Protein AF-A0A7J9PZ13-F1 (afdb_monomer)

Foldseek 3Di:
DPPDPPPPPVVVVVVVVVVVVVVVVVVVVVVLVVLLVVQLVQQVQQVHRSVVLSVCCNPVPCPSVVVCVVVPDDRPPCPPPDDVPDDPDDDDPPFDQDPPHRDGFDQDPVVRFTADPVVRDGD

Solvent-accessible surface area (backbone atoms only — not comparable to full-atom values): 7537 Å² total; per-residue (Å²): 146,84,88,79,89,80,67,64,72,63,57,54,52,52,52,51,51,51,50,52,50,52,51,50,52,52,51,51,50,52,52,51,53,49,50,34,55,48,47,21,56,52,29,47,66,40,81,40,68,15,68,61,54,20,52,46,23,68,76,56,44,67,58,46,49,53,51,47,69,73,70,55,68,71,70,64,83,78,72,66,87,57,57,95,89,54,72,79,77,73,77,78,81,88,69,60,65,32,94,88,77,60,46,78,28,47,72,43,79,93,74,74,42,58,34,22,78,86,78,72,41,65,126

Radius of gyration: 32.1 Å; Cα contacts (8 Å, |Δi|>4): 88; chains: 1; bounding box: 82×35×84 Å

Structure (mmCIF, N/CA/C/O backbone):
data_AF-A0A7J9PZ13-F1
#
_entry.id   AF-A0A7J9PZ13-F1
#
loop_
_atom_site.group_PDB
_atom_site.id
_atom_site.type_symbol
_atom_site.label_atom_id
_atom_site.label_alt_id
_atom_site.label_comp_id
_atom_site.label_asym_id
_atom_site.label_entity_id
_atom_site.label_seq_id
_atom_site.pdbx_PDB_ins_code
_atom_site.Cartn_x
_atom_site.Cartn_y
_atom_site.Cartn_z
_atom_site.occupancy
_atom_site.B_iso_or_equiv
_atom_site.auth_seq_id
_atom_site.auth_comp_id
_atom_site.auth_asym_id
_atom_site.auth_atom_id
_atom_site.pdbx_PDB_model_num
ATOM 1 N N . MET A 1 1 ? 46.197 -3.433 -48.956 1.00 51.06 1 MET A N 1
ATOM 2 C CA . MET A 1 1 ? 46.596 -3.441 -47.531 1.00 51.06 1 MET A CA 1
ATOM 3 C C . MET A 1 1 ? 46.439 -2.042 -46.901 1.00 51.06 1 MET A C 1
ATOM 5 O O . MET A 1 1 ? 47.351 -1.600 -46.227 1.00 51.06 1 MET A O 1
ATOM 9 N N . LEU A 1 2 ? 45.319 -1.322 -47.125 1.00 51.50 2 LEU A N 1
ATOM 10 C CA . LEU A 1 2 ? 45.156 0.082 -46.668 1.00 51.50 2 LEU A CA 1
ATOM 11 C C . LEU A 1 2 ? 43.684 0.566 -46.536 1.00 51.50 2 LEU A C 1
ATOM 13 O O . LEU A 1 2 ? 43.419 1.756 -46.634 1.00 51.50 2 LEU A O 1
ATOM 17 N N . THR A 1 3 ? 42.704 -0.318 -46.305 1.00 55.06 3 THR A N 1
ATOM 18 C CA . THR A 1 3 ? 41.268 0.064 -46.269 1.00 55.06 3 THR A CA 1
ATOM 19 C C . THR A 1 3 ? 40.561 -0.273 -44.951 1.00 55.06 3 THR A C 1
ATOM 21 O O . THR A 1 3 ? 39.387 -0.623 -44.963 1.00 55.06 3 THR A O 1
ATOM 24 N N . VAL A 1 4 ? 41.253 -0.198 -43.807 1.00 58.53 4 VAL A N 1
ATOM 25 C CA . VAL A 1 4 ? 40.650 -0.515 -42.486 1.00 58.53 4 VAL A CA 1
ATOM 26 C C . VAL A 1 4 ? 40.677 0.669 -41.504 1.00 58.53 4 VAL A C 1
ATOM 28 O O . VAL A 1 4 ? 40.188 0.557 -40.390 1.00 58.53 4 VAL A O 1
ATOM 31 N N . LEU A 1 5 ? 41.199 1.839 -41.892 1.00 57.25 5 LEU A N 1
ATOM 32 C CA . LEU A 1 5 ? 41.416 2.960 -40.959 1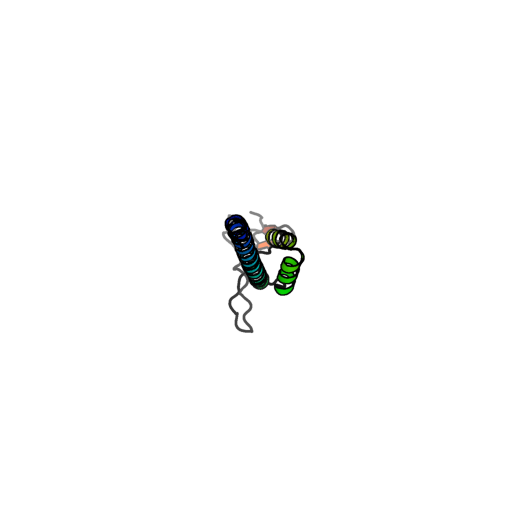.00 57.25 5 LEU A CA 1
ATOM 33 C C . LEU A 1 5 ? 40.384 4.102 -41.042 1.00 57.25 5 LEU A C 1
ATOM 35 O O . LEU A 1 5 ? 40.699 5.212 -40.626 1.00 57.25 5 LEU A O 1
ATOM 39 N N . GLN A 1 6 ? 39.165 3.871 -41.556 1.00 54.34 6 GLN A N 1
ATOM 40 C CA . GLN A 1 6 ? 38.147 4.942 -41.663 1.00 54.34 6 GLN A CA 1
ATOM 41 C C . GLN A 1 6 ? 36.742 4.623 -41.104 1.00 54.34 6 GLN A C 1
ATOM 43 O O . GLN A 1 6 ? 35.871 5.481 -41.186 1.00 54.34 6 GLN A O 1
ATOM 48 N N . VAL A 1 7 ? 36.494 3.454 -40.492 1.00 58.50 7 VAL A N 1
ATOM 49 C CA . VAL A 1 7 ? 35.154 3.115 -39.931 1.00 58.50 7 VAL A CA 1
ATOM 50 C C . VAL A 1 7 ? 34.983 3.560 -38.459 1.00 58.50 7 VAL A C 1
ATOM 52 O O . VAL A 1 7 ? 33.884 3.629 -37.928 1.00 58.50 7 VAL A O 1
ATOM 55 N N . THR A 1 8 ? 36.055 4.010 -37.805 1.00 57.78 8 THR A N 1
ATOM 56 C CA . THR A 1 8 ? 36.123 4.190 -36.346 1.00 57.78 8 THR A CA 1
ATOM 57 C C . THR A 1 8 ? 35.262 5.290 -35.684 1.00 57.78 8 THR A C 1
ATOM 59 O O . THR A 1 8 ? 34.968 5.119 -34.500 1.00 57.78 8 THR A O 1
ATOM 62 N N . PRO A 1 9 ? 34.824 6.414 -36.301 1.00 60.88 9 PRO A N 1
ATOM 63 C CA . PRO A 1 9 ? 34.117 7.448 -35.533 1.00 60.88 9 PRO A CA 1
ATOM 64 C C . PRO A 1 9 ? 32.639 7.116 -35.265 1.00 60.88 9 PRO A C 1
ATOM 66 O O . PRO A 1 9 ? 32.109 7.515 -34.228 1.00 60.88 9 PRO A O 1
ATOM 69 N N . LEU A 1 10 ? 31.974 6.374 -36.162 1.00 59.66 10 LEU A N 1
ATOM 70 C CA . LEU A 1 10 ? 30.550 6.037 -36.023 1.00 59.66 10 LEU A CA 1
ATOM 71 C C . LEU A 1 10 ? 30.329 4.860 -35.052 1.00 59.66 10 LEU A C 1
ATOM 73 O O . LEU A 1 10 ? 29.366 4.860 -34.283 1.00 59.66 10 LEU A O 1
ATOM 77 N N . ASP A 1 11 ? 31.268 3.913 -35.015 1.00 66.81 11 ASP A N 1
ATOM 78 C CA . ASP A 1 11 ? 31.229 2.730 -34.143 1.00 66.81 11 ASP A CA 1
ATOM 79 C C . ASP A 1 11 ? 31.363 3.106 -32.653 1.00 66.81 11 ASP A C 1
ATOM 81 O O . ASP A 1 11 ? 30.670 2.573 -31.780 1.00 66.81 11 ASP A O 1
ATOM 85 N N . ASN A 1 12 ? 32.213 4.094 -32.353 1.00 67.44 12 ASN A N 1
ATOM 86 C CA . ASN A 1 12 ? 32.393 4.631 -31.002 1.00 67.44 12 ASN A CA 1
ATOM 87 C C . ASN A 1 12 ? 31.161 5.416 -30.521 1.00 67.44 12 ASN A C 1
ATOM 89 O O . ASN A 1 12 ? 30.803 5.359 -29.347 1.00 67.44 12 ASN A O 1
ATOM 93 N N . LEU A 1 13 ? 30.465 6.115 -31.423 1.00 70.56 13 LEU A N 1
ATOM 94 C CA . LEU A 1 13 ? 29.216 6.803 -31.092 1.00 70.56 13 LEU A CA 1
ATOM 95 C C . LEU A 1 13 ? 28.095 5.799 -30.773 1.00 70.56 13 LEU A C 1
ATOM 97 O O . LEU A 1 13 ? 27.378 5.974 -29.791 1.00 70.56 13 LEU A O 1
ATOM 101 N N . SER A 1 14 ? 27.984 4.717 -31.550 1.00 78.25 14 SER A N 1
ATOM 102 C CA . SER A 1 14 ? 27.008 3.640 -31.322 1.00 78.25 14 SER A CA 1
ATOM 103 C C . SER A 1 14 ? 27.216 2.936 -29.972 1.00 78.25 14 SER A C 1
ATOM 105 O O . SER A 1 14 ? 26.272 2.759 -29.201 1.00 78.25 14 SER A O 1
ATOM 107 N N . THR A 1 15 ? 28.462 2.606 -29.623 1.00 82.12 15 THR A N 1
ATOM 108 C CA . THR A 1 15 ? 28.791 1.958 -28.339 1.00 82.12 15 THR A CA 1
ATOM 109 C C . THR A 1 15 ? 28.558 2.869 -27.128 1.00 82.12 15 THR A C 1
ATOM 111 O O . THR A 1 15 ? 28.041 2.402 -26.110 1.00 82.12 15 THR A O 1
ATOM 114 N N . LEU A 1 16 ? 28.849 4.171 -27.234 1.00 84.00 16 LEU A N 1
ATOM 115 C CA . LEU A 1 16 ? 28.518 5.157 -26.197 1.00 84.00 16 LEU A CA 1
ATOM 116 C C . LEU A 1 16 ? 27.003 5.292 -25.996 1.00 84.00 16 LEU A C 1
ATOM 118 O O . LEU A 1 16 ? 26.541 5.314 -24.855 1.00 84.00 16 LEU A O 1
ATOM 122 N N . VAL A 1 17 ? 26.222 5.325 -27.079 1.00 89.25 17 VAL A N 1
ATOM 123 C CA . VAL A 1 17 ? 24.752 5.390 -27.011 1.00 89.25 17 VAL A CA 1
ATOM 124 C C . VAL A 1 17 ? 24.181 4.147 -26.327 1.00 89.25 17 VAL A C 1
ATOM 126 O O . VAL A 1 17 ? 23.356 4.275 -25.423 1.00 89.25 17 VAL A O 1
ATOM 129 N N . ILE A 1 18 ? 24.657 2.954 -26.688 1.00 88.25 18 ILE A N 1
ATOM 130 C CA . ILE A 1 18 ? 24.231 1.697 -26.055 1.00 88.25 18 ILE A CA 1
ATOM 131 C C . ILE A 1 18 ? 24.578 1.700 -24.561 1.00 88.25 18 ILE A C 1
ATOM 133 O O . ILE A 1 18 ? 23.725 1.376 -23.740 1.00 88.25 18 ILE A O 1
ATOM 137 N N . SER A 1 19 ? 25.789 2.126 -24.194 1.00 89.44 19 SER A N 1
ATOM 138 C CA . SER A 1 19 ? 26.219 2.231 -22.794 1.00 89.44 19 SER A CA 1
ATOM 139 C C . SER A 1 19 ? 25.326 3.175 -21.980 1.00 89.44 19 SER A C 1
ATOM 141 O O . SER A 1 19 ? 24.844 2.805 -20.908 1.00 89.44 19 SER A O 1
ATOM 143 N N . VAL A 1 20 ? 25.017 4.363 -22.513 1.00 94.06 20 VAL A N 1
ATOM 144 C CA . VAL A 1 20 ? 24.118 5.330 -21.860 1.00 94.06 20 VAL A CA 1
ATOM 145 C C . VAL A 1 20 ? 22.712 4.754 -21.689 1.00 94.06 20 VAL A C 1
ATOM 147 O O . VAL A 1 20 ? 22.122 4.897 -20.618 1.00 94.06 20 VAL A O 1
ATOM 150 N N . ILE A 1 21 ? 22.184 4.059 -22.700 1.00 93.81 21 ILE A N 1
ATOM 151 C CA . ILE A 1 21 ? 20.872 3.402 -22.620 1.00 93.81 21 ILE A CA 1
ATOM 152 C C . ILE A 1 21 ? 20.883 2.286 -21.570 1.00 93.81 21 ILE A C 1
ATOM 154 O O . ILE A 1 21 ? 19.965 2.212 -20.754 1.00 93.81 21 ILE A O 1
ATOM 158 N N . CYS A 1 22 ? 21.925 1.453 -21.526 1.00 93.19 22 CYS A N 1
ATOM 159 C CA . CYS A 1 22 ? 22.070 0.413 -20.507 1.00 93.19 22 CYS A CA 1
ATOM 160 C C . CYS A 1 22 ? 22.092 1.007 -19.094 1.00 93.19 22 CYS A C 1
ATOM 162 O O . CYS A 1 22 ? 21.388 0.516 -18.213 1.00 93.19 22 CYS A O 1
ATOM 164 N N . ILE A 1 23 ? 22.843 2.091 -18.884 1.00 94.62 23 ILE A N 1
ATOM 165 C CA . ILE A 1 23 ? 22.884 2.802 -17.600 1.00 94.62 23 ILE A CA 1
ATOM 166 C C . ILE A 1 23 ? 21.502 3.368 -17.257 1.00 94.62 23 ILE A C 1
ATOM 168 O O . ILE A 1 23 ? 21.035 3.192 -16.134 1.00 94.62 23 ILE A O 1
ATOM 172 N N . ALA A 1 24 ? 20.813 3.994 -18.212 1.00 95.44 24 ALA A N 1
ATOM 173 C CA . ALA A 1 24 ? 19.479 4.548 -17.994 1.00 95.44 24 ALA A CA 1
ATOM 174 C C . ALA A 1 24 ? 18.454 3.469 -17.603 1.00 95.44 24 ALA A C 1
ATOM 176 O O . ALA A 1 24 ? 17.681 3.669 -16.666 1.00 95.44 24 ALA A O 1
ATOM 177 N N . VAL A 1 25 ? 18.479 2.304 -18.260 1.00 94.81 25 VAL A N 1
ATOM 178 C CA . VAL A 1 25 ? 17.610 1.161 -17.930 1.00 94.81 25 VAL A CA 1
ATOM 179 C C . VAL A 1 25 ? 17.932 0.599 -16.545 1.00 94.81 25 VAL A C 1
ATOM 181 O O . VAL A 1 25 ? 17.013 0.314 -15.778 1.00 94.81 25 VAL A O 1
ATOM 184 N N . LEU A 1 26 ? 19.213 0.487 -16.184 1.00 94.38 26 LEU A N 1
ATOM 185 C CA . LEU A 1 26 ? 19.625 0.053 -14.845 1.00 94.38 26 LEU A CA 1
ATOM 186 C C . LEU A 1 26 ? 19.156 1.032 -13.764 1.00 94.38 26 LEU A C 1
ATOM 188 O O . LEU A 1 26 ? 18.605 0.604 -12.752 1.00 94.38 26 LEU A O 1
ATOM 192 N N . LEU A 1 27 ? 19.317 2.340 -13.981 1.00 95.38 27 LEU A N 1
ATOM 193 C CA . LEU A 1 27 ? 18.835 3.366 -13.053 1.00 95.38 27 LEU A CA 1
ATOM 194 C C . LEU A 1 27 ? 17.311 3.327 -12.920 1.00 95.38 27 LEU A C 1
ATOM 196 O O . LEU A 1 27 ? 16.797 3.373 -11.803 1.00 95.38 27 LEU A O 1
ATOM 200 N N . PHE A 1 28 ? 16.590 3.181 -14.033 1.00 94.25 28 PHE A N 1
ATOM 201 C CA . PHE A 1 28 ? 15.138 3.026 -14.019 1.00 94.25 28 PHE A CA 1
ATOM 202 C C . PHE A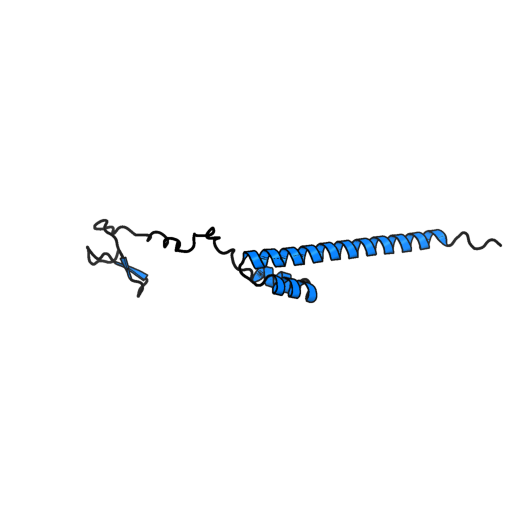 1 28 ? 14.715 1.788 -13.222 1.00 94.25 28 PHE A C 1
ATOM 204 O O . PHE A 1 28 ? 13.822 1.873 -12.382 1.00 94.25 28 PHE A O 1
ATOM 211 N N . PHE A 1 29 ? 15.396 0.658 -13.416 1.00 94.12 29 PHE A N 1
ATOM 212 C CA . PHE A 1 29 ? 15.132 -0.570 -12.673 1.00 94.12 29 PHE A CA 1
ATOM 213 C C . PHE A 1 29 ? 15.403 -0.409 -11.169 1.00 94.12 29 PHE A C 1
ATOM 215 O O . PHE A 1 29 ? 14.580 -0.818 -10.354 1.00 94.12 29 PHE A O 1
ATOM 222 N N . LEU A 1 30 ? 16.502 0.244 -10.780 1.00 95.94 30 LEU A N 1
ATOM 223 C CA . LEU A 1 30 ? 16.808 0.531 -9.373 1.00 95.94 30 LEU A CA 1
ATOM 224 C C . LEU A 1 30 ? 15.754 1.438 -8.729 1.00 95.94 30 LEU A C 1
ATOM 226 O O . LEU A 1 30 ? 15.307 1.164 -7.614 1.00 95.94 30 LEU A O 1
ATOM 230 N N . VAL A 1 31 ? 15.322 2.484 -9.438 1.00 95.00 31 VAL A N 1
ATOM 231 C CA . VAL A 1 31 ? 14.222 3.353 -8.995 1.00 95.00 31 VAL A CA 1
ATOM 232 C C . VAL A 1 31 ? 12.933 2.544 -8.858 1.00 95.00 31 VAL A C 1
ATOM 234 O O . VAL A 1 31 ? 12.234 2.684 -7.857 1.00 95.00 31 VAL A O 1
ATOM 237 N N . TRP A 1 32 ? 12.639 1.649 -9.801 1.00 94.75 32 TRP A N 1
ATOM 238 C CA . TRP A 1 32 ? 11.448 0.804 -9.757 1.00 94.75 32 TRP A CA 1
ATOM 239 C C . TRP A 1 32 ? 11.442 -0.144 -8.552 1.00 94.75 32 TRP A C 1
ATOM 241 O O . TRP A 1 32 ? 10.445 -0.248 -7.832 1.00 94.75 32 TRP A O 1
ATOM 251 N N . VAL A 1 33 ? 12.580 -0.780 -8.268 1.00 94.56 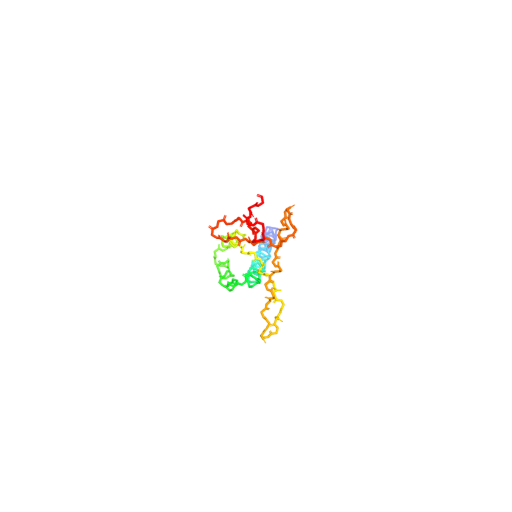33 VAL A N 1
ATOM 252 C CA . VAL A 1 33 ? 12.764 -1.626 -7.080 1.00 94.56 33 VAL A CA 1
ATOM 253 C C . VAL A 1 33 ? 12.622 -0.802 -5.800 1.00 94.56 33 VAL A C 1
ATOM 255 O O . VAL A 1 33 ? 11.928 -1.224 -4.873 1.00 94.56 33 VAL A O 1
ATOM 258 N N . TYR A 1 34 ? 13.213 0.394 -5.750 1.00 96.19 34 TYR A N 1
ATOM 259 C CA . TYR A 1 34 ? 13.058 1.307 -4.617 1.00 96.19 34 TYR A CA 1
ATOM 260 C C . TYR A 1 34 ? 11.587 1.675 -4.378 1.00 96.19 34 TYR A C 1
ATOM 262 O O . TYR A 1 34 ? 11.120 1.624 -3.239 1.00 96.19 34 TYR A O 1
ATOM 270 N N . VAL A 1 35 ? 10.834 1.977 -5.441 1.00 95.75 35 VAL A N 1
ATOM 271 C CA . VAL A 1 35 ? 9.392 2.252 -5.365 1.00 95.75 35 VAL A CA 1
ATOM 272 C C . VAL A 1 35 ? 8.631 1.040 -4.828 1.00 95.75 35 VAL A C 1
ATOM 274 O O . VAL A 1 35 ? 7.795 1.208 -3.943 1.00 95.75 35 VAL A O 1
ATOM 277 N N . CYS A 1 36 ? 8.944 -0.180 -5.273 1.00 95.38 36 CYS A N 1
ATOM 278 C CA . CYS A 1 36 ? 8.312 -1.398 -4.752 1.00 95.38 36 CYS A CA 1
ATOM 279 C C . CYS A 1 36 ? 8.557 -1.572 -3.242 1.00 95.38 36 CYS A C 1
ATOM 281 O O . CYS A 1 36 ? 7.617 -1.826 -2.485 1.00 95.38 36 CYS A O 1
ATOM 283 N N . ILE A 1 37 ? 9.799 -1.371 -2.783 1.00 96.06 37 ILE A N 1
ATOM 284 C CA . ILE A 1 37 ? 10.156 -1.416 -1.353 1.00 96.06 37 ILE A CA 1
ATOM 285 C C . ILE A 1 37 ? 9.423 -0.312 -0.579 1.00 96.06 37 ILE A C 1
ATOM 287 O O . ILE A 1 37 ? 8.943 -0.536 0.535 1.00 96.06 37 ILE A O 1
ATOM 291 N N . TRP A 1 38 ? 9.315 0.884 -1.154 1.00 96.62 38 TRP A N 1
ATOM 292 C CA . TRP A 1 38 ? 8.597 1.995 -0.541 1.00 96.62 38 TRP A CA 1
ATOM 293 C C . TRP A 1 38 ? 7.100 1.701 -0.396 1.00 96.62 38 TRP A C 1
ATOM 295 O O . TRP A 1 38 ? 6.567 1.879 0.700 1.00 96.62 38 TRP A O 1
ATOM 305 N N . VAL A 1 39 ? 6.439 1.196 -1.445 1.00 96.44 39 VAL A N 1
ATOM 306 C CA . VAL A 1 39 ? 5.017 0.810 -1.409 1.00 96.44 39 VAL A CA 1
ATOM 307 C C . VAL A 1 39 ? 4.782 -0.274 -0.366 1.00 96.44 39 VAL A C 1
ATOM 309 O O . 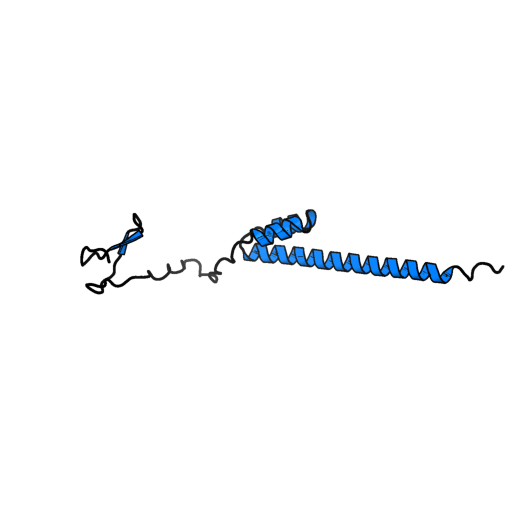VAL A 1 39 ? 3.865 -0.138 0.440 1.00 96.44 39 VAL A O 1
ATOM 312 N N . TYR A 1 40 ? 5.640 -1.298 -0.322 1.00 95.81 40 TYR A N 1
ATOM 313 C CA . TYR A 1 40 ? 5.576 -2.347 0.696 1.00 95.81 40 TYR A CA 1
ATOM 314 C C . TYR A 1 40 ? 5.561 -1.749 2.109 1.00 95.81 40 TYR A C 1
ATOM 316 O O . TYR A 1 40 ? 4.640 -1.989 2.893 1.00 95.81 40 TYR A O 1
ATOM 324 N N . ARG A 1 41 ? 6.563 -0.916 2.422 1.00 93.50 41 ARG A N 1
ATOM 325 C CA . ARG A 1 41 ? 6.709 -0.320 3.757 1.00 93.50 41 ARG A CA 1
ATOM 326 C C . ARG A 1 41 ? 5.587 0.657 4.082 1.00 93.50 41 ARG A C 1
ATOM 328 O O . ARG A 1 41 ? 5.222 0.786 5.246 1.00 93.50 41 ARG A O 1
ATOM 335 N N . ASP A 1 42 ? 5.084 1.390 3.098 1.00 94.50 42 ASP A N 1
ATOM 336 C CA . ASP A 1 42 ? 3.983 2.330 3.296 1.00 94.50 42 ASP A CA 1
ATOM 337 C C . ASP A 1 42 ? 2.650 1.611 3.543 1.00 94.50 42 ASP A C 1
ATOM 339 O O . ASP A 1 42 ? 1.896 2.030 4.419 1.00 94.50 42 ASP A O 1
ATOM 343 N N . ALA A 1 43 ? 2.382 0.512 2.841 1.00 93.94 43 ALA A N 1
ATOM 344 C CA . ALA A 1 43 ? 1.186 -0.298 3.046 1.00 93.94 43 ALA A CA 1
ATOM 345 C C . ALA A 1 43 ? 1.179 -1.000 4.408 1.00 93.94 43 ALA A C 1
ATOM 347 O O . ALA A 1 43 ? 0.172 -0.933 5.117 1.00 93.94 43 ALA A O 1
ATOM 348 N N . GLU A 1 44 ? 2.314 -1.565 4.828 1.00 92.19 44 GLU A N 1
ATOM 349 C CA . GLU A 1 44 ? 2.462 -2.170 6.160 1.00 92.19 44 GLU A CA 1
ATOM 350 C C . GLU A 1 44 ? 2.204 -1.159 7.285 1.00 92.19 44 GLU A C 1
ATOM 352 O O . GLU A 1 44 ? 1.467 -1.443 8.227 1.00 92.19 44 GLU A O 1
ATOM 357 N N . LYS A 1 45 ? 2.718 0.074 7.158 1.00 87.44 45 LYS A N 1
ATOM 358 C CA . LYS A 1 45 ? 2.461 1.154 8.134 1.00 87.44 45 LYS A CA 1
ATOM 359 C C . LYS A 1 45 ? 0.979 1.501 8.280 1.00 87.44 45 LYS A C 1
ATOM 361 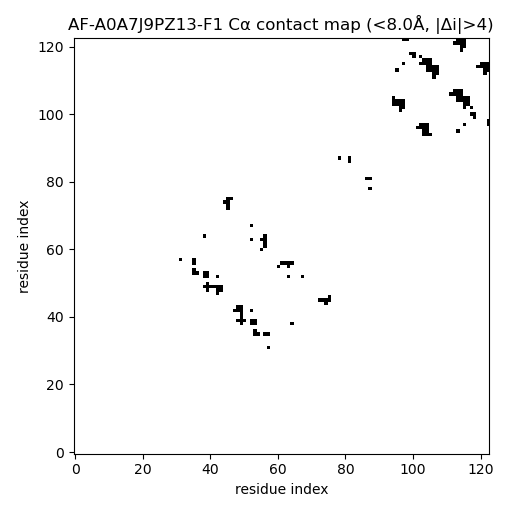O O . LYS A 1 45 ? 0.593 2.103 9.279 1.00 87.44 45 LYS A O 1
ATOM 366 N N . ARG A 1 46 ? 0.164 1.174 7.280 1.00 89.25 46 ARG A N 1
ATOM 367 C CA . ARG A 1 46 ? -1.269 1.476 7.225 1.00 89.25 46 ARG A CA 1
ATOM 368 C C . ARG A 1 46 ? -2.134 0.241 7.490 1.00 89.25 46 ARG A C 1
ATOM 370 O O . ARG A 1 46 ? -3.318 0.267 7.169 1.00 89.25 46 ARG A O 1
ATOM 377 N N . ASN A 1 47 ? -1.563 -0.831 8.053 1.00 86.19 47 ASN A N 1
ATOM 378 C CA . ASN A 1 47 ? -2.240 -2.115 8.290 1.00 86.19 47 ASN A CA 1
ATOM 379 C C . ASN A 1 47 ? -2.873 -2.727 7.019 1.00 86.19 47 ASN A C 1
ATOM 381 O O . ASN A 1 47 ? -3.875 -3.433 7.094 1.00 86.19 47 ASN A O 1
ATOM 385 N N . SER A 1 48 ? -2.304 -2.452 5.841 1.00 87.00 48 SER A N 1
ATOM 386 C CA . SER A 1 48 ? -2.677 -3.083 4.567 1.00 87.00 48 SER A CA 1
ATOM 387 C C . SER A 1 48 ? -1.611 -4.101 4.145 1.00 87.00 48 SER A C 1
ATOM 389 O O . SER A 1 48 ? -0.455 -3.997 4.553 1.00 87.00 48 SER A O 1
ATOM 391 N N . SER A 1 49 ? -1.966 -5.085 3.312 1.00 91.44 49 SER A N 1
ATOM 392 C CA . SER A 1 49 ? -1.040 -6.137 2.863 1.00 91.44 49 SER A CA 1
ATOM 393 C C . SER A 1 49 ? 0.057 -5.587 1.939 1.00 91.44 49 SER A C 1
ATOM 395 O O . SER A 1 49 ? -0.111 -5.489 0.722 1.00 91.44 49 SER A O 1
ATOM 397 N N . GLY A 1 50 ? 1.216 -5.244 2.508 1.00 91.81 50 GLY A N 1
ATOM 398 C CA . GLY A 1 50 ? 2.305 -4.605 1.763 1.00 91.81 50 GLY A CA 1
ATOM 399 C C . GLY A 1 50 ? 2.889 -5.460 0.646 1.00 91.81 50 GLY A C 1
ATOM 400 O O . GLY A 1 50 ? 3.177 -4.940 -0.431 1.00 91.81 50 GLY A O 1
ATOM 401 N N . ALA A 1 51 ? 2.996 -6.776 0.852 1.00 93.12 51 ALA A N 1
ATOM 402 C CA . ALA A 1 51 ? 3.469 -7.699 -0.181 1.00 93.12 51 ALA A CA 1
ATOM 403 C C . ALA A 1 51 ? 2.546 -7.716 -1.408 1.00 93.12 51 ALA A C 1
ATOM 405 O O . ALA A 1 51 ? 3.023 -7.682 -2.537 1.00 93.12 51 ALA A O 1
ATOM 406 N N . LEU A 1 52 ? 1.227 -7.706 -1.192 1.00 94.06 52 LEU A N 1
ATOM 407 C CA . L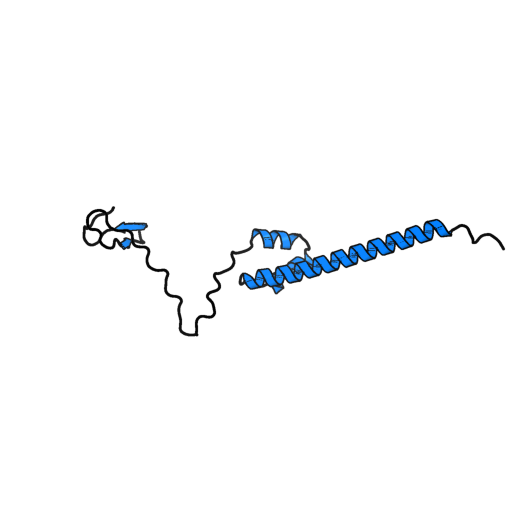EU A 1 52 ? 0.243 -7.716 -2.274 1.00 94.06 52 LEU A CA 1
ATOM 408 C C . LEU A 1 52 ? 0.364 -6.440 -3.114 1.00 94.06 52 LEU A C 1
ATOM 410 O O . LEU A 1 52 ? 0.488 -6.521 -4.335 1.00 94.06 52 LEU A O 1
ATOM 414 N N . TRP A 1 53 ? 0.400 -5.272 -2.468 1.00 95.25 53 TRP A N 1
ATOM 415 C CA . TRP A 1 53 ? 0.549 -3.994 -3.168 1.00 95.25 53 TRP A CA 1
ATOM 416 C C . TRP A 1 53 ? 1.884 -3.875 -3.907 1.00 95.25 53 TRP A C 1
ATOM 418 O O . TRP A 1 53 ? 1.903 -3.418 -5.047 1.00 95.25 53 TRP A O 1
ATOM 428 N N . ALA A 1 54 ? 2.987 -4.336 -3.313 1.00 94.00 54 ALA A N 1
ATOM 429 C CA . ALA A 1 54 ? 4.288 -4.349 -3.976 1.00 94.00 54 ALA A CA 1
ATOM 430 C C . ALA A 1 54 ? 4.306 -5.270 -5.208 1.00 94.00 54 ALA A C 1
ATOM 432 O O . ALA A 1 54 ? 4.831 -4.879 -6.248 1.00 94.00 54 ALA A O 1
ATOM 433 N N . ILE A 1 55 ? 3.687 -6.455 -5.120 1.00 95.00 55 ILE A N 1
ATOM 434 C CA . ILE A 1 55 ? 3.554 -7.388 -6.248 1.00 95.00 55 ILE A CA 1
ATOM 435 C C . ILE A 1 55 ? 2.711 -6.763 -7.365 1.00 95.00 55 ILE A C 1
ATOM 437 O O . ILE A 1 55 ? 3.122 -6.789 -8.524 1.00 95.00 55 ILE A O 1
ATOM 441 N N . LEU A 1 56 ? 1.566 -6.155 -7.040 1.00 94.50 56 LEU A N 1
ATOM 442 C CA . LEU A 1 56 ? 0.736 -5.481 -8.040 1.00 94.50 56 LEU A CA 1
ATOM 443 C C . LEU A 1 56 ? 1.518 -4.378 -8.755 1.00 94.50 56 LEU A C 1
ATOM 445 O O . LEU A 1 56 ? 1.552 -4.366 -9.984 1.00 94.50 56 LEU A O 1
ATOM 449 N N . VAL A 1 57 ? 2.176 -3.489 -8.004 1.00 94.94 57 VAL A N 1
ATOM 450 C CA . VAL A 1 57 ? 3.007 -2.415 -8.570 1.00 94.94 57 VAL A CA 1
ATOM 451 C C . VAL A 1 57 ? 4.095 -3.001 -9.464 1.00 94.94 57 VAL A C 1
ATOM 453 O O . VAL A 1 57 ? 4.233 -2.564 -10.599 1.00 94.94 57 VAL A O 1
ATOM 456 N N . PHE A 1 58 ? 4.796 -4.049 -9.032 1.00 93.44 58 PHE A N 1
ATOM 457 C CA . PHE A 1 58 ? 5.837 -4.682 -9.840 1.00 93.44 58 PHE A CA 1
ATOM 458 C C . PHE A 1 58 ? 5.339 -5.142 -11.226 1.00 93.44 58 PHE A C 1
ATOM 460 O O . PHE A 1 58 ? 5.994 -4.843 -12.224 1.00 93.44 58 PHE A O 1
ATOM 467 N N . PHE A 1 59 ? 4.177 -5.804 -11.309 1.00 93.56 59 PHE A N 1
ATOM 468 C CA . PHE A 1 59 ? 3.652 -6.351 -12.572 1.00 93.56 59 PHE A CA 1
ATOM 469 C C . PHE A 1 59 ? 2.904 -5.335 -13.443 1.00 93.56 59 PHE A C 1
ATOM 471 O O . PHE A 1 59 ? 3.080 -5.312 -14.659 1.00 93.56 59 PHE A O 1
ATOM 478 N N . PHE A 1 60 ? 2.072 -4.486 -12.844 1.00 93.56 60 PHE A N 1
ATOM 479 C CA . PHE A 1 60 ? 1.206 -3.548 -13.573 1.00 93.56 60 PHE A CA 1
ATOM 480 C C . PHE A 1 60 ? 1.783 -2.124 -13.622 1.00 93.56 60 PHE A C 1
ATOM 482 O O . PHE A 1 60 ? 1.125 -1.178 -14.068 1.00 93.56 60 PHE A O 1
ATOM 489 N N . ASN A 1 61 ? 3.041 -1.980 -13.203 1.00 91.75 61 ASN A N 1
ATOM 490 C CA . ASN A 1 61 ? 3.832 -0.769 -13.311 1.00 91.75 61 ASN A CA 1
ATOM 491 C C . ASN A 1 61 ? 3.200 0.409 -12.535 1.00 91.75 61 ASN A C 1
ATOM 493 O O . ASN A 1 61 ? 2.917 0.320 -11.339 1.00 91.75 61 ASN A O 1
ATOM 497 N N . ILE A 1 62 ? 2.976 1.537 -13.200 1.00 93.00 62 ILE A N 1
ATOM 498 C CA . ILE A 1 62 ? 2.467 2.773 -12.605 1.00 93.00 62 ILE A CA 1
ATOM 499 C C . ILE A 1 62 ? 0.977 2.718 -12.234 1.00 93.00 62 ILE A C 1
ATOM 501 O O . ILE A 1 62 ? 0.547 3.494 -11.383 1.00 93.00 62 ILE A O 1
ATOM 505 N N . ILE A 1 63 ? 0.178 1.816 -12.820 1.00 94.69 63 ILE A N 1
ATOM 506 C CA . ILE A 1 63 ? -1.285 1.806 -12.623 1.00 94.69 63 ILE A CA 1
ATOM 507 C C . ILE A 1 63 ? -1.659 1.533 -11.152 1.00 94.69 63 ILE A C 1
ATOM 509 O O . ILE A 1 63 ? -2.363 2.353 -10.558 1.00 94.69 63 ILE A O 1
ATOM 513 N N . PRO A 1 64 ? -1.168 0.465 -10.494 1.00 93.69 64 PRO A N 1
ATOM 514 C CA . PRO A 1 64 ? -1.475 0.211 -9.087 1.00 93.69 64 PRO A CA 1
ATOM 515 C C . PRO A 1 64 ? -0.801 1.201 -8.149 1.00 93.69 64 PRO A C 1
ATOM 517 O O . PRO A 1 64 ? -1.314 1.419 -7.059 1.00 93.69 64 PRO A O 1
ATOM 520 N N . LEU A 1 65 ? 0.318 1.815 -8.553 1.00 94.12 65 LEU A N 1
ATOM 521 C CA . LEU A 1 65 ? 0.968 2.863 -7.766 1.00 94.12 65 LEU A CA 1
ATOM 522 C C . LEU A 1 65 ? 0.042 4.076 -7.628 1.00 94.12 65 LEU A C 1
ATOM 524 O O . LEU A 1 65 ? -0.110 4.620 -6.535 1.00 94.12 65 LEU A O 1
ATOM 528 N N . ILE A 1 66 ? -0.619 4.461 -8.722 1.00 95.44 66 ILE A N 1
ATOM 529 C CA . ILE A 1 66 ? -1.614 5.537 -8.718 1.00 95.44 66 ILE A CA 1
ATOM 530 C C . ILE A 1 66 ? -2.822 5.135 -7.866 1.00 95.44 66 ILE A C 1
ATOM 532 O O . ILE A 1 66 ? -3.234 5.904 -7.001 1.00 95.44 66 ILE A O 1
ATOM 536 N N . ILE A 1 67 ? -3.356 3.921 -8.051 1.00 95.12 67 ILE A N 1
ATOM 537 C CA . ILE A 1 67 ? -4.496 3.423 -7.259 1.00 95.12 67 ILE A CA 1
ATOM 538 C C . ILE A 1 67 ? -4.157 3.421 -5.765 1.00 95.12 67 ILE A C 1
ATOM 540 O O . ILE A 1 67 ? -4.950 3.899 -4.954 1.00 95.12 67 ILE A O 1
ATOM 544 N N . TRP A 1 68 ? -2.969 2.933 -5.403 1.00 93.88 68 TRP A N 1
ATOM 545 C CA . TRP A 1 68 ? -2.485 2.926 -4.028 1.00 93.88 68 TRP A CA 1
ATOM 546 C C . TRP A 1 68 ? -2.451 4.334 -3.449 1.00 93.88 68 TRP A C 1
ATOM 548 O O . TRP A 1 68 ? -2.958 4.546 -2.354 1.00 93.88 68 TRP A O 1
ATOM 558 N N . LEU A 1 69 ? -1.907 5.306 -4.188 1.00 93.19 69 LEU A N 1
ATOM 559 C CA . LEU A 1 69 ? -1.840 6.700 -3.748 1.00 93.19 69 LEU A CA 1
ATOM 560 C C . LEU A 1 69 ? -3.222 7.333 -3.535 1.00 93.19 69 LEU A C 1
ATOM 562 O O . LEU A 1 69 ? -3.363 8.137 -2.616 1.00 93.19 69 LEU A O 1
ATOM 566 N N . VAL A 1 70 ? -4.224 6.969 -4.341 1.00 95.06 70 VAL A N 1
ATOM 567 C CA . VAL A 1 70 ? -5.598 7.497 -4.237 1.00 95.06 70 VAL A CA 1
ATOM 568 C C . VAL A 1 70 ? -6.379 6.850 -3.091 1.00 95.06 70 VAL A C 1
ATOM 570 O O . VAL A 1 70 ? -7.041 7.547 -2.329 1.00 95.06 70 VAL A O 1
ATOM 573 N N . VAL A 1 71 ? -6.309 5.523 -2.955 1.00 94.81 71 VAL A N 1
ATOM 574 C CA . VAL A 1 71 ? -7.107 4.740 -1.983 1.00 94.81 71 VAL A CA 1
ATOM 575 C C . VAL A 1 71 ? -6.416 4.630 -0.616 1.00 94.81 71 VAL A C 1
ATOM 577 O O . VAL A 1 71 ? -6.965 4.074 0.332 1.00 94.81 71 VAL A O 1
ATOM 580 N N . ARG A 1 72 ? -5.209 5.184 -0.494 1.00 92.81 72 ARG A N 1
ATOM 581 C CA . ARG A 1 72 ? -4.355 5.137 0.690 1.00 92.81 72 ARG A CA 1
ATOM 582 C C . ARG A 1 72 ? -5.116 5.471 1.991 1.00 92.81 72 ARG A C 1
ATOM 584 O O . ARG A 1 72 ? -5.434 6.641 2.220 1.00 92.81 72 ARG A O 1
ATOM 591 N N . PRO A 1 73 ? -5.324 4.502 2.902 1.00 88.38 73 PRO A N 1
ATOM 592 C CA . PRO A 1 73 ? -5.957 4.781 4.187 1.00 88.38 73 PRO A CA 1
ATOM 593 C C . PRO A 1 73 ? -5.047 5.643 5.081 1.00 88.38 73 PRO A C 1
ATOM 595 O O . PRO A 1 73 ? -3.816 5.594 4.941 1.00 88.38 73 PRO A O 1
ATOM 598 N N . PRO A 1 74 ? -5.606 6.449 6.006 1.00 86.50 74 PRO A N 1
ATOM 599 C CA . PRO A 1 74 ? -4.809 7.213 6.961 1.00 86.50 74 PRO A CA 1
ATOM 600 C C . PRO A 1 74 ? -3.984 6.274 7.848 1.00 86.50 74 PRO A C 1
ATOM 602 O O . PRO A 1 74 ? -4.356 5.125 8.078 1.00 86.50 74 PRO A O 1
ATOM 605 N N . ILE A 1 75 ? -2.846 6.765 8.341 1.00 83.25 75 ILE A N 1
ATOM 606 C CA . ILE A 1 75 ? -2.011 5.993 9.267 1.00 83.25 75 ILE A CA 1
ATOM 607 C C . ILE A 1 75 ? -2.824 5.817 10.558 1.00 83.25 75 ILE A C 1
ATOM 609 O O . ILE A 1 75 ? -3.222 6.831 11.141 1.00 83.25 75 ILE A O 1
ATOM 613 N N . PRO A 1 76 ? -3.110 4.578 10.997 1.00 77.06 76 PRO A N 1
ATOM 614 C CA . PRO A 1 76 ? -3.820 4.365 12.247 1.00 77.06 76 PRO A CA 1
ATOM 615 C C . PRO A 1 76 ? -2.993 4.967 13.390 1.00 77.06 76 PRO A C 1
ATOM 617 O O . PRO A 1 76 ? -1.760 4.875 13.348 1.00 77.06 76 PRO A O 1
ATOM 620 N N . PRO A 1 77 ? -3.628 5.590 14.402 1.00 72.44 77 PRO A N 1
ATOM 621 C CA . PRO A 1 77 ? -2.904 6.045 15.576 1.00 72.44 77 PRO A CA 1
ATOM 622 C C . PRO A 1 77 ? -2.135 4.850 16.132 1.00 72.44 77 PRO A C 1
ATOM 624 O O . PRO A 1 77 ? -2.720 3.826 16.489 1.00 72.44 77 PRO A O 1
ATOM 627 N N . GLN A 1 78 ? -0.807 4.963 16.132 1.00 63.72 78 GLN A N 1
ATOM 628 C CA . GLN A 1 78 ? 0.054 3.991 16.777 1.00 63.72 78 GLN A CA 1
ATOM 629 C C . GLN A 1 78 ? -0.201 4.139 18.274 1.00 63.72 78 GLN A C 1
ATOM 631 O O . GLN A 1 78 ? 0.452 4.932 18.950 1.00 63.72 78 GLN A O 1
ATOM 636 N N . TYR A 1 79 ? -1.198 3.417 18.788 1.00 55.72 79 TYR A N 1
ATOM 637 C CA . TYR A 1 79 ? -1.268 3.114 20.205 1.00 55.72 79 TYR A CA 1
ATOM 638 C C . TYR A 1 79 ? 0.030 2.368 20.490 1.00 55.72 79 TYR A C 1
ATOM 640 O O . TYR A 1 79 ? 0.179 1.203 20.116 1.00 55.72 79 TYR A O 1
ATOM 648 N N . GLY A 1 80 ? 1.019 3.094 21.026 1.00 57.97 80 GLY A N 1
ATOM 649 C CA . GLY A 1 80 ? 2.268 2.501 21.484 1.00 57.97 80 GLY A CA 1
ATOM 650 C C . GLY A 1 80 ? 1.908 1.287 22.317 1.00 57.97 80 GLY A C 1
ATOM 651 O O . GLY A 1 80 ? 0.909 1.348 23.024 1.00 57.97 80 GLY A O 1
ATOM 652 N N . HIS A 1 81 ? 2.645 0.194 22.138 1.00 59.41 81 HIS A N 1
ATOM 653 C CA . HIS A 1 81 ? 2.362 -1.134 22.685 1.00 59.41 81 HIS A CA 1
ATOM 654 C C . HIS A 1 81 ? 1.808 -1.010 24.104 1.00 59.41 81 HIS A C 1
ATOM 656 O O . HIS A 1 81 ? 2.543 -0.838 25.076 1.00 59.41 81 HIS A O 1
ATOM 662 N N . VAL A 1 82 ? 0.483 -1.002 24.200 1.00 57.56 82 VAL A N 1
ATOM 663 C CA . VAL A 1 82 ? -0.197 -0.931 25.474 1.00 57.56 82 VAL A CA 1
ATOM 664 C C . VAL A 1 82 ? 0.011 -2.307 26.073 1.00 57.56 82 VAL A C 1
ATOM 666 O O . VAL A 1 82 ? -0.219 -3.315 25.401 1.00 57.56 82 VAL A O 1
ATOM 669 N N . ALA A 1 83 ? 0.571 -2.350 27.282 1.00 68.56 83 ALA A N 1
ATOM 670 C CA . ALA A 1 83 ? 0.849 -3.607 27.961 1.00 68.56 83 ALA A CA 1
ATOM 671 C C . ALA A 1 83 ? -0.388 -4.522 27.862 1.00 68.56 83 ALA A C 1
ATOM 673 O O . ALA A 1 83 ? -1.507 -4.015 27.994 1.00 68.56 83 ALA A O 1
ATOM 674 N N . PRO A 1 84 ? -0.233 -5.831 27.592 1.00 59.66 84 PRO A N 1
ATOM 675 C CA . PRO A 1 84 ? -1.372 -6.736 27.475 1.00 59.66 84 PRO A CA 1
ATOM 676 C C . PRO A 1 84 ? -2.253 -6.617 28.728 1.00 59.66 84 PRO A C 1
ATOM 678 O O . PRO A 1 84 ? -1.800 -6.882 29.838 1.00 59.66 84 PRO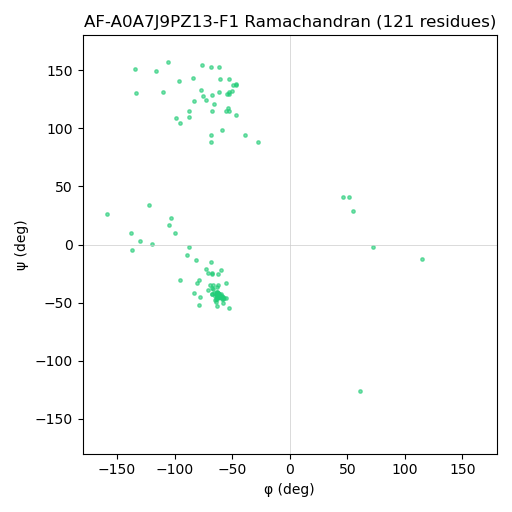 A O 1
ATOM 681 N N . GLY A 1 85 ? -3.488 -6.136 28.545 1.00 67.00 85 GLY A N 1
ATOM 682 C CA . GLY A 1 85 ? -4.416 -5.775 29.628 1.00 67.00 85 GLY A CA 1
ATOM 683 C C . GLY A 1 85 ? -4.774 -4.284 29.718 1.00 67.00 85 GLY A C 1
ATOM 684 O O . GLY A 1 85 ? -5.738 -3.937 30.396 1.00 67.00 85 GLY A O 1
ATOM 685 N N . TYR A 1 86 ? -4.069 -3.397 29.013 1.00 58.66 86 TYR A N 1
ATOM 686 C CA . TYR A 1 86 ? -4.408 -1.976 28.936 1.00 58.66 86 TYR A CA 1
ATOM 687 C C . TYR A 1 86 ? -5.252 -1.703 27.687 1.00 58.66 86 TYR A C 1
ATOM 689 O O . TYR A 1 86 ? -4.756 -1.665 26.561 1.00 58.66 86 TYR A O 1
ATOM 697 N N . MET A 1 87 ? -6.554 -1.508 27.889 1.00 60.62 87 MET A N 1
ATOM 698 C CA . MET A 1 87 ? -7.403 -0.859 26.894 1.00 60.62 87 MET A CA 1
ATOM 699 C C . MET A 1 87 ? -7.094 0.642 26.949 1.00 60.62 87 MET A C 1
ATOM 701 O O . MET A 1 87 ? -7.125 1.200 28.050 1.00 60.62 87 MET A O 1
ATOM 705 N N . PRO A 1 88 ? -6.779 1.312 25.824 1.00 69.75 88 PRO A N 1
ATOM 706 C CA . PRO A 1 88 ? -6.628 2.759 25.833 1.00 69.75 88 PRO A CA 1
ATOM 707 C C . PRO A 1 88 ? -7.899 3.368 26.416 1.00 69.75 88 PRO A C 1
ATOM 709 O O . PRO A 1 88 ? -9.006 2.988 26.025 1.00 69.75 88 PRO A O 1
ATOM 712 N N . ALA A 1 89 ? -7.733 4.261 27.396 1.00 74.56 89 ALA A N 1
ATOM 713 C CA . ALA A 1 89 ? -8.867 4.923 28.015 1.00 74.56 89 ALA A CA 1
ATOM 714 C C . ALA A 1 89 ? -9.723 5.548 26.900 1.00 74.56 89 ALA A C 1
ATOM 716 O O . ALA A 1 89 ? -9.162 6.196 26.006 1.00 74.56 89 ALA A O 1
ATOM 717 N N . PRO A 1 90 ? -11.052 5.333 26.902 1.00 74.62 90 PRO A N 1
ATOM 718 C CA . PRO A 1 90 ? -11.917 6.016 25.958 1.00 74.62 90 PRO A CA 1
ATOM 719 C C . PRO A 1 90 ? -11.638 7.523 26.057 1.00 74.62 90 PRO A C 1
ATOM 721 O O . PRO A 1 90 ? -11.361 8.012 27.160 1.00 74.62 90 PRO A O 1
ATOM 724 N N . PRO A 1 91 ? -11.651 8.256 24.928 1.00 77.50 91 PRO A N 1
ATOM 725 C CA . PRO A 1 91 ? -11.426 9.695 24.948 1.00 77.50 91 PRO A CA 1
ATOM 726 C C . PRO A 1 91 ? -12.323 10.333 26.020 1.00 77.50 91 PRO A C 1
ATOM 728 O O . PRO A 1 91 ? -13.480 9.914 26.151 1.00 77.50 91 PRO A O 1
ATOM 731 N N . PRO A 1 92 ? -11.808 11.292 26.818 1.00 77.50 92 PRO A N 1
ATOM 732 C CA . PRO A 1 92 ? -12.588 11.908 27.882 1.00 77.50 92 PRO A CA 1
ATOM 733 C C . PRO A 1 92 ? -13.907 12.420 27.290 1.00 77.50 92 PRO A C 1
ATOM 735 O O . PRO A 1 92 ? -13.871 13.086 26.249 1.00 77.50 92 PRO A O 1
ATOM 738 N N . PRO A 1 93 ? -15.067 12.093 27.892 1.00 73.75 93 PRO A N 1
ATOM 739 C CA . PRO A 1 93 ? -16.351 12.537 27.376 1.00 73.75 93 PRO A CA 1
ATOM 740 C C . PRO A 1 93 ? -16.343 14.060 27.256 1.00 73.75 93 PRO A C 1
ATOM 742 O O . PRO A 1 93 ? -16.237 14.768 28.258 1.00 73.75 93 PRO A O 1
ATOM 745 N N . VAL A 1 94 ? -16.429 14.575 26.029 1.00 76.25 94 VAL A N 1
ATOM 746 C CA . VAL A 1 94 ? -16.606 16.011 25.818 1.00 76.25 94 VAL A CA 1
ATOM 747 C C . VAL A 1 94 ? -17.998 16.346 26.326 1.00 76.25 94 VAL A C 1
ATOM 749 O O . VAL A 1 94 ? -18.991 15.855 25.794 1.00 76.25 94 VAL A O 1
ATOM 752 N N . TYR A 1 95 ? -18.061 17.148 27.381 1.00 79.50 95 TYR A N 1
ATOM 753 C CA . TYR A 1 95 ? -19.303 17.536 28.023 1.00 79.50 95 TYR A CA 1
ATOM 754 C C . TYR A 1 95 ? -19.602 19.031 27.776 1.00 79.50 95 TYR A C 1
ATOM 756 O O . TYR A 1 95 ? -18.727 19.873 27.962 1.00 79.50 95 TYR A O 1
ATOM 764 N N . GLN A 1 96 ? -20.828 19.372 27.349 1.00 82.69 96 GLN A N 1
ATOM 765 C CA . GLN A 1 96 ? -21.272 20.757 27.114 1.00 82.69 96 GLN A CA 1
ATOM 766 C C . GLN A 1 96 ? -22.094 21.340 28.283 1.00 82.69 96 GLN A C 1
ATOM 768 O O . GLN A 1 96 ? -23.247 20.916 28.424 1.00 82.69 96 GLN A O 1
ATOM 773 N N . PRO A 1 97 ? -21.584 22.309 29.084 1.00 89.62 97 PRO A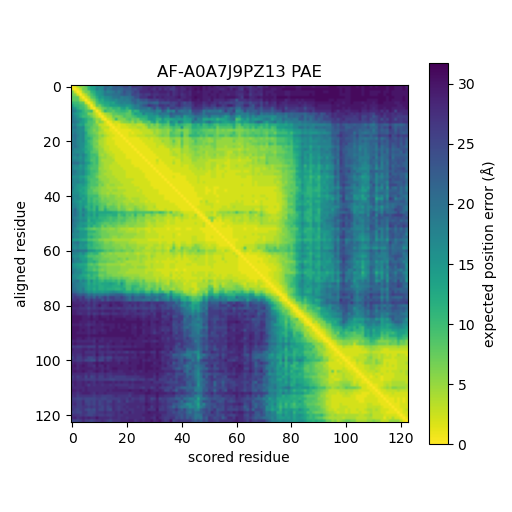 N 1
ATOM 774 C CA . PRO A 1 97 ? -22.276 22.904 30.244 1.00 89.62 97 PRO A CA 1
ATOM 775 C C . PRO A 1 97 ? -23.701 23.364 29.906 1.00 89.62 97 PRO A C 1
ATOM 777 O O . PRO A 1 97 ? -23.914 24.045 28.907 1.00 89.62 97 PRO A O 1
ATOM 780 N N . CYS A 1 98 ? -24.693 23.014 30.733 1.00 90.31 98 CYS A N 1
ATOM 781 C CA . CYS A 1 98 ? -26.046 23.541 30.557 1.00 90.31 98 CYS A CA 1
ATOM 782 C C . CYS A 1 98 ? -26.047 25.057 30.843 1.00 90.31 98 CYS A C 1
ATOM 784 O O . CYS A 1 98 ? -25.622 25.448 31.931 1.00 90.31 98 CYS A O 1
ATOM 786 N N . PRO A 1 99 ? -26.575 25.923 29.956 1.00 89.19 99 PRO A N 1
ATOM 787 C CA . PRO A 1 99 ? -26.539 27.377 30.154 1.00 89.19 99 PRO A CA 1
ATOM 788 C C . PRO A 1 99 ? -27.414 27.868 31.318 1.00 89.19 99 PRO A C 1
ATOM 790 O O . PRO A 1 99 ? -27.280 29.006 31.748 1.00 89.19 99 PRO A O 1
ATOM 793 N N . GLN A 1 100 ? -28.331 27.034 31.817 1.00 90.81 100 GLN A N 1
ATOM 794 C CA . GLN A 1 100 ? -29.268 27.398 32.886 1.00 90.81 100 GLN A CA 1
ATOM 795 C C . GLN A 1 100 ? -28.786 26.979 34.282 1.00 90.81 100 GLN A C 1
ATOM 797 O O . GLN A 1 100 ? -29.125 27.632 35.262 1.00 90.81 100 GLN A O 1
ATOM 802 N N . CYS A 1 101 ? -28.021 25.888 34.394 1.00 91.12 101 CYS A N 1
ATOM 803 C CA . CYS A 1 101 ? -27.616 25.323 35.690 1.00 91.12 101 CYS A CA 1
ATOM 804 C C . CYS A 1 101 ? -26.150 24.873 35.770 1.00 91.12 101 CYS A C 1
ATOM 806 O O . CYS A 1 101 ? -25.713 24.421 36.825 1.00 91.12 101 CYS A O 1
ATOM 808 N N . GLY A 1 102 ? -25.396 24.935 34.669 1.00 87.00 102 GLY A N 1
ATOM 809 C CA . GLY A 1 102 ? -23.994 24.515 34.591 1.00 87.00 102 GLY A CA 1
ATOM 810 C C . GLY A 1 102 ? -23.750 22.999 34.636 1.00 87.00 102 GLY A C 1
ATOM 811 O O . GLY A 1 102 ? -22.605 22.575 34.524 1.00 87.00 102 GLY A O 1
ATOM 812 N N . GLN A 1 103 ? -24.794 22.172 34.785 1.00 88.94 103 GLN A N 1
ATOM 813 C CA . GLN A 1 103 ? -24.668 20.723 35.007 1.00 88.94 103 GLN A CA 1
ATOM 814 C C . GLN A 1 103 ? -24.488 19.892 33.732 1.00 88.94 103 GLN A C 1
ATOM 816 O O . GLN A 1 103 ? -25.254 20.171 32.803 1.00 88.94 103 GLN A O 1
ATOM 821 N N . PRO A 1 104 ? -23.668 18.803 33.758 1.00 88.94 104 PRO A N 1
ATOM 822 C CA . PRO A 1 104 ? -23.595 17.709 32.774 1.00 88.94 104 PRO A CA 1
ATOM 823 C C . PRO A 1 104 ? -24.869 17.373 31.968 1.00 88.94 104 PRO A C 1
ATOM 825 O O . PRO A 1 104 ? -25.645 16.506 32.349 1.00 88.94 104 PRO A O 1
ATOM 828 N N . MET A 1 105 ? -25.094 18.026 30.825 1.00 86.69 105 MET A N 1
ATOM 829 C CA . MET A 1 105 ? -25.929 17.565 29.714 1.00 86.69 105 MET A CA 1
ATOM 830 C C . MET A 1 105 ? -25.400 16.254 29.125 1.00 86.69 105 MET A C 1
ATOM 832 O O . MET A 1 105 ? -24.235 16.111 28.759 1.00 86.69 105 MET A O 1
ATOM 836 N N . THR A 1 106 ? -26.305 15.304 28.970 1.00 88.44 106 THR A N 1
ATOM 837 C CA . THR A 1 106 ? -26.049 14.029 28.305 1.00 88.44 106 THR A CA 1
ATOM 838 C C . THR A 1 106 ? -26.497 14.122 26.854 1.00 88.44 106 THR A C 1
ATOM 840 O O . THR A 1 106 ? -27.545 14.709 26.572 1.00 88.44 106 THR A O 1
ATOM 843 N N . ILE A 1 107 ? -25.736 13.530 25.934 1.00 89.56 107 ILE A N 1
ATOM 844 C CA . ILE A 1 107 ? -26.153 13.414 24.535 1.00 89.56 107 ILE A CA 1
ATOM 845 C C . ILE A 1 107 ? -27.067 12.198 24.371 1.00 89.56 107 ILE A C 1
ATOM 847 O O . ILE A 1 107 ? -26.684 11.077 24.712 1.00 89.56 107 ILE A O 1
ATOM 851 N N . ILE A 1 108 ? -28.284 12.394 23.860 1.00 87.81 108 ILE A N 1
ATOM 852 C CA . ILE A 1 108 ? -29.134 11.259 23.490 1.00 87.81 108 ILE A CA 1
ATOM 853 C C . ILE A 1 108 ? -28.806 10.851 22.060 1.00 87.81 108 ILE A C 1
ATOM 855 O O . ILE A 1 108 ? -29.146 11.545 21.101 1.00 87.81 108 ILE A O 1
ATOM 859 N N . GLN A 1 109 ? -28.178 9.682 21.936 1.00 86.38 109 GLN A N 1
ATOM 860 C CA . GLN A 1 109 ? -27.723 9.102 20.669 1.00 86.38 109 GLN A CA 1
ATOM 861 C C . GLN A 1 109 ? -28.855 8.958 19.640 1.00 86.38 109 GLN A C 1
ATOM 863 O O . GLN A 1 109 ? -28.631 9.149 18.451 1.00 86.38 109 GLN A O 1
ATOM 868 N N . GLN A 1 110 ? -30.087 8.697 20.095 1.00 86.12 110 GLN A N 1
ATOM 869 C CA . GLN A 1 110 ? -31.243 8.483 19.217 1.00 86.12 110 GLN A CA 1
ATOM 870 C C . GLN A 1 110 ? -31.598 9.710 18.358 1.00 86.12 110 GLN A C 1
ATOM 872 O O . GLN A 1 110 ? -32.189 9.556 17.294 1.00 86.12 110 GLN A O 1
ATOM 877 N N . TYR A 1 111 ? -31.246 10.923 18.793 1.00 87.69 111 TYR A N 1
ATOM 878 C CA . TYR A 1 111 ? -31.540 12.159 18.056 1.00 87.69 111 TYR A CA 1
ATOM 879 C C . TYR A 1 111 ? -30.383 13.166 18.043 1.00 87.69 111 TYR A C 1
ATOM 881 O O . TYR A 1 111 ? -30.573 14.302 17.617 1.00 87.69 111 TYR A O 1
ATOM 889 N N . ASN A 1 112 ? -29.193 12.758 18.495 1.00 88.38 112 ASN A N 1
ATOM 890 C CA . ASN A 1 112 ? -27.970 13.561 18.542 1.00 88.38 112 ASN A CA 1
ATOM 891 C C . ASN A 1 112 ? -28.180 14.981 19.117 1.00 88.38 112 ASN A C 1
ATOM 893 O O . ASN A 1 112 ? -27.651 15.961 18.592 1.00 88.38 112 ASN A O 1
ATOM 897 N N . ARG A 1 113 ? -28.992 15.107 20.181 1.00 90.19 113 ARG A N 1
ATOM 898 C CA . ARG A 1 113 ? -29.191 16.375 20.909 1.00 90.19 113 ARG A CA 1
ATOM 899 C C . ARG A 1 113 ? -28.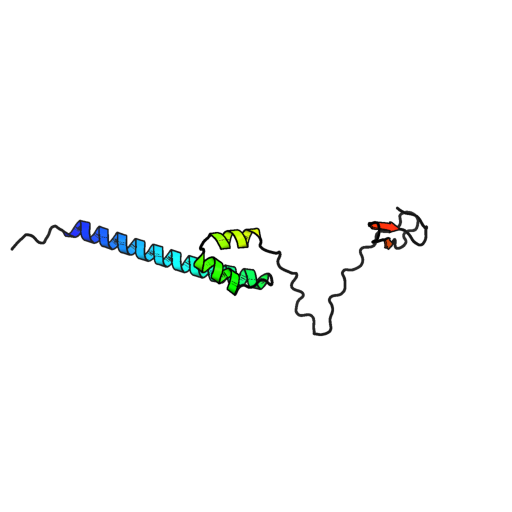706 16.273 22.344 1.00 90.19 113 ARG A C 1
ATOM 901 O O . ARG A 1 113 ? -28.806 15.222 22.980 1.00 90.19 113 ARG A O 1
ATOM 908 N N . TRP A 1 114 ? -28.249 17.409 22.853 1.00 89.25 114 TRP A N 1
ATOM 909 C CA . TRP A 1 114 ? -27.925 17.607 24.257 1.00 89.25 114 TRP A CA 1
ATOM 910 C C . TRP A 1 114 ? -29.193 17.789 25.074 1.00 89.25 114 TRP A C 1
ATOM 912 O O . TRP A 1 114 ? -30.064 18.575 24.712 1.00 89.25 114 TRP A O 1
ATOM 922 N N . TYR A 1 115 ? -29.287 17.080 26.188 1.00 90.25 115 TYR A N 1
ATOM 923 C CA . TYR A 1 115 ? -30.395 17.202 27.120 1.00 90.25 115 TYR A CA 1
ATOM 924 C C . TYR A 1 115 ? -29.853 17.300 28.536 1.00 90.25 115 TYR A C 1
ATOM 926 O O . TYR A 1 115 ? -29.013 16.500 28.959 1.00 90.25 115 TYR A O 1
ATOM 934 N N . CYS A 1 116 ? -30.331 18.289 29.283 1.00 93.12 116 CYS A N 1
ATOM 935 C CA . CYS A 1 116 ? -29.983 18.435 30.685 1.00 93.12 116 CYS A CA 1
ATOM 936 C C . CYS A 1 116 ? -30.945 17.613 31.551 1.00 93.12 116 CYS A C 1
ATOM 938 O O . CYS A 1 116 ? -32.125 17.951 31.655 1.00 93.12 116 CYS A O 1
ATOM 940 N N . ASN A 1 117 ? -30.444 16.583 32.240 1.00 91.38 117 ASN A N 1
ATOM 941 C CA . ASN A 1 117 ? -31.268 15.756 33.135 1.00 91.38 117 ASN A CA 1
ATOM 942 C C . ASN A 1 117 ? -31.756 16.511 34.384 1.00 91.38 117 ASN A C 1
ATOM 944 O O . ASN A 1 117 ? -32.797 16.167 34.936 1.00 91.38 117 ASN A O 1
ATOM 948 N N . TYR A 1 118 ? -31.047 17.567 34.796 1.00 92.50 118 TYR A N 1
ATOM 949 C CA . TYR A 1 118 ? -31.417 18.395 35.948 1.00 92.50 118 TYR A CA 1
ATOM 950 C C . TYR A 1 118 ? -32.528 19.394 35.607 1.00 92.50 118 TYR A C 1
ATOM 952 O O . TYR A 1 118 ? -33.558 19.435 36.276 1.00 92.50 118 TYR A O 1
ATOM 960 N N . CYS A 1 119 ? -32.352 20.179 34.539 1.00 93.00 119 CYS A N 1
ATOM 961 C CA . CYS A 1 119 ? -33.348 21.169 34.113 1.00 93.00 119 CYS A CA 1
ATOM 962 C C . CYS A 1 119 ? -34.493 20.571 33.288 1.00 93.00 119 CYS A C 1
ATOM 964 O O . CYS A 1 119 ? -35.489 21.259 33.078 1.00 93.00 119 CYS A O 1
ATOM 966 N N . ARG A 1 120 ? -34.351 19.328 32.805 1.00 91.44 120 ARG A N 1
ATOM 967 C CA . ARG A 1 120 ? -35.279 18.664 31.873 1.00 91.44 120 ARG A CA 1
ATOM 968 C C . ARG A 1 120 ? -35.583 19.514 30.635 1.00 91.44 120 ARG A C 1
ATOM 970 O O . ARG A 1 120 ? -36.723 19.620 30.191 1.00 91.44 120 ARG A O 1
ATOM 977 N N . LYS A 1 121 ? -34.544 20.161 30.105 1.00 86.94 121 LYS A N 1
ATOM 978 C CA . LYS A 1 121 ? -34.610 21.059 28.947 1.00 86.94 121 LYS A CA 1
ATOM 979 C C . LYS A 1 121 ? -33.477 20.757 27.973 1.00 86.94 121 LYS A C 1
ATOM 981 O O . LYS A 1 121 ? -32.402 20.301 28.371 1.00 86.94 121 LYS A O 1
ATOM 986 N N . TYR A 1 122 ? -33.756 21.030 26.706 1.00 84.69 122 TYR A N 1
ATOM 987 C CA . TYR A 1 122 ? -32.750 21.157 25.659 1.00 84.69 122 TYR A CA 1
ATOM 988 C C . TYR A 1 122 ? -32.037 22.516 25.800 1.00 84.69 122 TYR A C 1
ATOM 990 O O . TYR A 1 122 ? -32.621 23.417 26.416 1.00 84.69 122 TYR A O 1
ATOM 998 N N . PRO A 1 123 ? -30.786 22.648 25.319 1.00 79.81 123 PRO A N 1
ATOM 999 C CA . PRO A 1 123 ? -30.124 23.946 25.226 1.00 79.81 123 PRO A CA 1
ATOM 1000 C C . PRO A 1 123 ? -30.919 24.932 24.364 1.00 79.81 123 PRO A C 1
ATOM 1002 O O . PRO A 1 123 ? -31.645 24.476 23.447 1.00 79.81 123 PRO A O 1
#

Nearest PDB structures (foldseek):
  4rvz-assembly1_Z  TM=6.534E-01  e=7.691E-01  Archaeoglobus fulgidus DSM 4304

pLDDT: mean 84.19, std 13.1, range [51.06, 96.62]

Sequence (123 aa):
MLTVLQVTPLDNLSTLVISVICIAVLLFFLVWVYVCIWVYRDAEKRNSSGALWAILVFFFNIIPLIIWLVVRPPIPPQYGHVAPGYMPAPPPPVYQPCPQCGQPMTIIQQYNRWYCNYCRKYP

Secondary structure (DSSP, 8-state):
---SSSSHHHHHHHHHHHHHHHHHHHHHHHHHHHHHHHHHHHHHHTTS-HHHHHHHHHHHTHHHHHHHHHH-PPPPP------TT-PPPPPP----B-TTT--BPEEETTTTEEEBTTTTB--

Mean predicted aligned error: 14.79 Å